Protein AF-A0A5D2BXF9-F1 (afdb_monomer)

Foldseek 3Di:
DDDDPPDPDDDDDDDDDDDDDDDPPPPPQDPPDPDDPCVVCVNVAPDDDDDDDPDDDCPDPVNDCVPPDDDPPVNDDDDDD

Organism: Gossypium darwinii (NCBI:txid34276)

InterPro domains:
  IPR036852 Peptidase S8/S53 domain superfamily [G3DSA:3.40.50.200] (20-80)
  IPR036852 Peptidase S8/S53 domain superfamily [SSF52743] (2-66)
  IPR045051 Subtilisin-like protease [PTHR10795] (4-75)

pLDDT: mean 74.13, std 12.28, range [34.44, 89.38]

Secondary structure (DSSP, 8-state):
----TT--------PPPP------TTS---TT-SS-HHHHTGGGTT-------S---TTSGGG--TTPPPPPTTT------

Structure (mmCIF, N/CA/C/O backbone):
data_AF-A0A5D2BXF9-F1
#
_entry.id   AF-A0A5D2BXF9-F1
#
loop_
_atom_site.group_PDB
_atom_site.id
_atom_site.type_symbol
_atom_site.label_atom_id
_atom_site.label_alt_id
_atom_site.label_comp_id
_atom_site.label_asym_id
_atom_site.label_entity_id
_atom_site.label_seq_id
_atom_site.pdbx_PDB_ins_code
_atom_site.Cartn_x
_atom_site.Cartn_y
_atom_site.Cartn_z
_atom_site.occupancy
_atom_site.B_iso_or_equiv
_atom_site.auth_seq_id
_atom_site.auth_comp_id
_atom_site.auth_asym_id
_atom_site.auth_atom_id
_atom_site.pdbx_PDB_model_num
ATOM 1 N N . MET A 1 1 ? -15.417 -0.326 38.662 1.00 51.66 1 MET A N 1
ATOM 2 C CA . MET A 1 1 ? -14.546 -1.178 37.829 1.00 51.66 1 MET A CA 1
ATOM 3 C C . MET A 1 1 ? -13.320 -1.475 38.662 1.00 51.66 1 MET A C 1
ATOM 5 O O . MET A 1 1 ? -12.636 -0.531 39.033 1.00 51.66 1 MET A O 1
ATOM 9 N N . GLU A 1 2 ? -13.131 -2.731 39.064 1.00 52.41 2 GLU A N 1
ATOM 10 C CA . GLU A 1 2 ? -11.939 -3.128 39.817 1.00 52.41 2 GLU A CA 1
ATOM 11 C C . GLU A 1 2 ? -10.687 -2.920 38.961 1.00 52.41 2 GLU A C 1
ATOM 13 O O . GLU A 1 2 ? -10.657 -3.263 37.779 1.00 52.41 2 GLU A O 1
ATOM 18 N N . ALA A 1 3 ? -9.676 -2.298 39.562 1.00 65.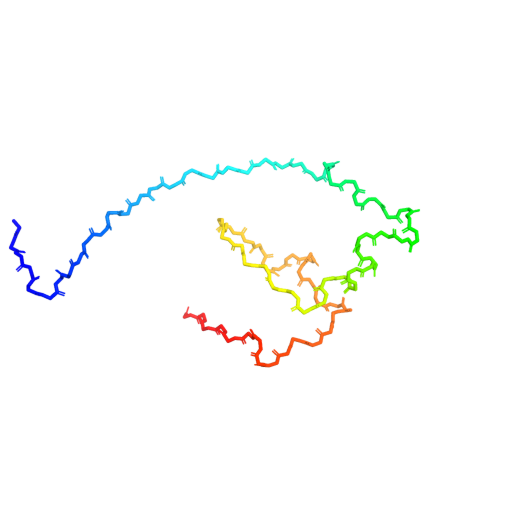00 3 ALA A N 1
ATOM 19 C CA . ALA A 1 3 ? -8.392 -2.051 38.937 1.00 65.00 3 ALA A CA 1
ATOM 20 C C . ALA A 1 3 ? -7.641 -3.381 38.810 1.00 65.00 3 ALA A C 1
ATOM 22 O O . ALA A 1 3 ? -7.144 -3.911 39.801 1.00 65.00 3 ALA A O 1
ATOM 23 N N . PHE A 1 4 ? -7.570 -3.931 37.595 1.00 79.88 4 PHE A N 1
ATOM 24 C CA . PHE A 1 4 ? -6.709 -5.075 37.307 1.00 79.88 4 PHE A CA 1
ATOM 25 C C . PHE A 1 4 ? -5.246 -4.653 37.509 1.00 79.88 4 PHE A C 1
ATOM 27 O O . PHE A 1 4 ? -4.770 -3.803 36.752 1.00 79.88 4 PHE A O 1
ATOM 34 N N . PRO A 1 5 ? -4.509 -5.239 38.474 1.00 81.75 5 PRO A N 1
ATOM 35 C CA . PRO A 1 5 ? -3.160 -4.786 38.835 1.00 81.75 5 PRO A CA 1
ATOM 36 C C . PRO A 1 5 ? -2.142 -4.838 37.686 1.00 81.75 5 PRO A C 1
ATOM 38 O O . PRO A 1 5 ? -1.097 -4.201 37.756 1.00 81.75 5 PRO A O 1
ATOM 41 N N . SER A 1 6 ? -2.436 -5.598 36.629 1.00 86.50 6 SER A N 1
ATOM 42 C CA . SER A 1 6 ? -1.568 -5.785 35.462 1.00 86.50 6 SER A CA 1
ATOM 43 C C . SER A 1 6 ? -1.867 -4.838 34.295 1.00 86.50 6 SER A C 1
ATOM 45 O O . SER A 1 6 ? -1.145 -4.859 33.300 1.00 86.50 6 SER A O 1
ATOM 47 N N . VAL A 1 7 ? -2.927 -4.029 34.369 1.00 87.38 7 VAL A N 1
ATOM 48 C CA . VAL A 1 7 ? -3.300 -3.112 33.284 1.00 87.38 7 VAL A CA 1
ATOM 49 C C . VAL A 1 7 ? -2.646 -1.756 33.526 1.00 87.38 7 VAL A C 1
ATOM 51 O O . VAL A 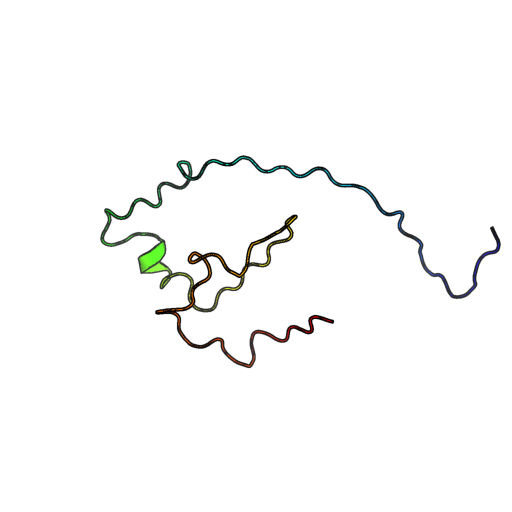1 7 ? -3.049 -1.011 34.413 1.00 87.38 7 VAL A O 1
ATOM 54 N N . VAL A 1 8 ? -1.644 -1.428 32.709 1.00 88.44 8 VAL A N 1
ATOM 55 C CA . VAL A 1 8 ? -0.923 -0.145 32.786 1.00 88.44 8 VAL A CA 1
ATOM 56 C C . VAL A 1 8 ? -1.734 0.994 32.159 1.00 88.44 8 VAL A C 1
ATOM 58 O O . VAL A 1 8 ? -1.721 2.113 32.666 1.00 88.44 8 VAL A O 1
ATOM 61 N N . GLN A 1 9 ? -2.458 0.728 31.066 1.00 87.62 9 GLN A N 1
ATOM 62 C CA . GLN A 1 9 ? -3.251 1.737 30.365 1.00 87.62 9 GLN A CA 1
ATOM 63 C C . GLN A 1 9 ? -4.350 1.094 29.513 1.00 87.62 9 GLN A C 1
ATOM 65 O O . GLN A 1 9 ? -4.145 0.044 28.908 1.00 87.62 9 GLN A O 1
ATOM 70 N N . VAL A 1 10 ? -5.501 1.762 29.427 1.00 87.94 10 VAL A N 1
ATOM 71 C CA . VAL A 1 10 ? -6.572 1.443 28.475 1.00 87.94 10 VAL A CA 1
ATOM 72 C C . VAL A 1 10 ? -6.747 2.641 27.552 1.00 87.94 10 VAL A C 1
ATOM 74 O O . VAL A 1 10 ? -6.984 3.753 28.023 1.00 87.94 10 VAL A O 1
ATOM 77 N N . ILE A 1 11 ? -6.627 2.421 26.244 1.00 87.88 11 ILE A N 1
ATOM 78 C CA . ILE A 1 11 ? -6.872 3.444 25.225 1.00 87.88 11 ILE A CA 1
ATOM 79 C C . ILE A 1 11 ? -8.187 3.083 24.526 1.00 87.88 11 ILE A C 1
ATOM 81 O O . ILE A 1 11 ? -8.280 1.994 23.954 1.00 87.88 11 ILE A O 1
ATOM 85 N N . PRO A 1 12 ? -9.221 3.940 24.592 1.00 83.44 12 PRO A N 1
ATOM 86 C CA . PRO A 1 12 ? -10.485 3.668 23.926 1.00 83.44 12 PRO A CA 1
ATOM 87 C C . PRO A 1 12 ? -10.291 3.662 22.409 1.00 83.44 12 PRO A C 1
ATOM 89 O O . PRO A 1 12 ? -9.612 4.525 21.853 1.00 83.44 12 PRO A O 1
ATOM 92 N N . ASN A 1 13 ? -10.912 2.693 21.740 1.00 80.81 13 ASN A N 1
ATOM 93 C CA . ASN A 1 13 ? -10.916 2.634 20.285 1.00 80.81 13 ASN A CA 1
ATOM 94 C C . ASN A 1 13 ? -11.711 3.822 19.717 1.00 80.81 13 ASN A C 1
ATOM 96 O O . ASN A 1 13 ? -12.862 4.037 20.103 1.00 80.81 13 ASN A O 1
ATOM 100 N N . LEU A 1 14 ? -11.108 4.574 18.797 1.00 81.62 14 LEU A N 1
ATOM 101 C CA . LEU A 1 14 ? -11.727 5.721 18.139 1.00 81.62 14 LEU A CA 1
ATOM 102 C C . LEU A 1 14 ? -11.930 5.411 16.655 1.00 81.62 14 LEU A C 1
ATOM 104 O O . LEU A 1 14 ? -11.017 4.965 15.964 1.00 81.62 14 LEU A O 1
ATOM 108 N N . VAL A 1 15 ? -13.134 5.675 16.144 1.00 78.56 15 VAL A N 1
ATOM 109 C CA . VAL A 1 15 ? -13.416 5.554 14.710 1.00 78.56 15 VAL A CA 1
ATOM 110 C C . VAL A 1 15 ? -12.883 6.795 13.999 1.00 78.56 15 VAL A C 1
ATOM 112 O O . VAL A 1 15 ? -13.358 7.907 14.232 1.00 78.56 15 VAL A O 1
ATOM 115 N N . HIS A 1 16 ? -11.917 6.605 13.102 1.00 77.69 16 HIS A N 1
ATOM 116 C CA . HIS A 1 16 ? -11.388 7.671 12.256 1.00 77.69 16 HIS A CA 1
ATOM 117 C C . HIS A 1 16 ? -12.107 7.707 10.903 1.00 77.69 16 HIS A C 1
ATOM 119 O O . HIS A 1 16 ? -12.360 6.673 10.285 1.00 77.69 16 HIS A O 1
ATOM 125 N N . LYS A 1 17 ? -12.426 8.913 10.423 1.00 77.69 17 LYS A N 1
ATOM 126 C CA . LYS A 1 17 ? -12.978 9.121 9.079 1.00 77.69 17 LYS A CA 1
ATOM 127 C C . LYS A 1 17 ? -11.843 9.179 8.055 1.00 77.69 17 LYS A C 1
ATOM 129 O O . LYS A 1 17 ? -10.854 9.879 8.267 1.00 77.69 17 LYS A O 1
ATOM 134 N N . LEU A 1 18 ? -12.007 8.476 6.937 1.00 75.56 18 LEU A N 1
ATOM 135 C CA . LEU A 1 18 ? -11.073 8.524 5.812 1.00 75.56 18 LEU A CA 1
ATOM 136 C C . LEU A 1 18 ? -11.136 9.887 5.116 1.00 75.56 18 LEU A C 1
ATOM 138 O O . LEU A 1 18 ? -12.220 10.421 4.876 1.00 75.56 18 LEU A O 1
ATOM 142 N N . HIS A 1 19 ? -9.971 10.414 4.751 1.00 70.75 19 HIS A N 1
ATOM 143 C CA . HIS A 1 19 ? -9.824 11.671 4.017 1.00 70.75 19 HIS A CA 1
ATOM 144 C C . HIS A 1 19 ? -9.180 11.405 2.649 1.00 70.75 19 HIS A C 1
ATOM 146 O O . HIS A 1 19 ? -8.061 11.838 2.395 1.00 70.75 19 HIS A O 1
ATOM 152 N N . THR A 1 20 ? -9.860 10.662 1.770 1.00 65.12 20 THR A N 1
ATOM 153 C CA . THR A 1 20 ? -9.366 10.399 0.409 1.00 65.12 20 THR A CA 1
ATOM 154 C C . THR A 1 20 ? -10.033 11.336 -0.600 1.00 65.12 20 THR A C 1
ATOM 156 O O . THR A 1 20 ? -11.257 11.418 -0.701 1.00 65.12 20 THR A O 1
ATOM 159 N N . THR A 1 21 ? -9.229 12.066 -1.373 1.00 64.06 21 THR A N 1
ATOM 160 C CA . THR A 1 21 ? -9.669 12.766 -2.586 1.00 64.06 21 THR A CA 1
ATOM 161 C C . THR A 1 21 ? -9.047 12.055 -3.786 1.00 64.06 21 THR A C 1
ATOM 163 O O . THR A 1 21 ? -7.834 11.907 -3.884 1.00 64.06 21 THR A O 1
ATOM 166 N N . ARG A 1 22 ? -9.869 11.546 -4.710 1.00 57.34 22 ARG A N 1
ATOM 167 C CA . ARG A 1 22 ? -9.380 10.811 -5.889 1.00 57.34 22 ARG A CA 1
ATOM 168 C C . ARG A 1 22 ? -9.063 11.789 -7.022 1.00 57.34 22 ARG A C 1
ATOM 170 O O . ARG A 1 22 ? -9.941 12.072 -7.834 1.00 57.34 22 ARG A O 1
ATOM 177 N N . ARG A 1 23 ? -7.834 12.317 -7.080 1.00 59.88 23 ARG A N 1
ATOM 178 C CA . ARG A 1 23 ? -7.319 13.081 -8.236 1.00 59.88 23 ARG A CA 1
ATOM 179 C C . ARG A 1 23 ? -5.851 12.757 -8.512 1.00 59.88 23 ARG A C 1
ATOM 181 O O . ARG A 1 23 ? -4.989 13.079 -7.707 1.00 59.88 23 ARG A O 1
ATOM 188 N N . TRP A 1 24 ? -5.594 12.151 -9.669 1.00 60.94 24 TRP A N 1
ATOM 189 C CA . TRP A 1 24 ? -4.254 11.776 -10.141 1.00 60.94 24 TRP A CA 1
ATOM 190 C C . TRP A 1 24 ? -3.547 12.920 -10.882 1.00 60.94 24 TRP A C 1
ATOM 192 O O . TRP A 1 24 ? -2.322 12.996 -10.896 1.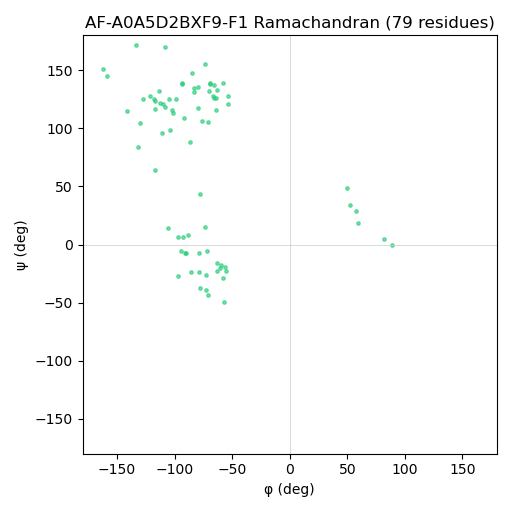00 60.94 24 TRP A O 1
ATOM 202 N N . ASP A 1 25 ? -4.321 13.864 -11.420 1.00 60.12 25 ASP A N 1
ATOM 203 C CA . ASP A 1 25 ? -3.835 14.909 -12.332 1.00 60.12 25 ASP A CA 1
ATOM 204 C C . ASP A 1 25 ? -2.980 15.994 -11.653 1.00 60.12 25 ASP A C 1
ATOM 206 O O . ASP A 1 25 ? -2.443 16.875 -12.318 1.00 60.12 25 ASP A O 1
ATOM 210 N N . PHE A 1 26 ? -2.849 15.967 -10.324 1.00 64.81 26 PHE A N 1
ATOM 211 C CA . PHE A 1 26 ? -2.162 17.017 -9.568 1.00 64.81 26 PHE A CA 1
ATOM 212 C C . PHE A 1 26 ? -0.629 16.9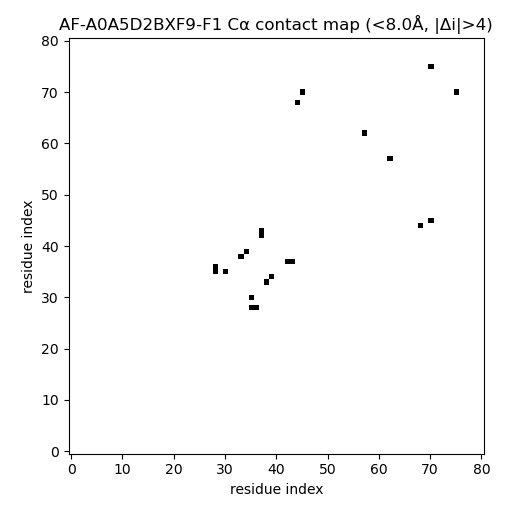03 -9.610 1.00 64.81 26 PHE A C 1
ATOM 214 O O . PHE A 1 26 ? 0.063 17.896 -9.410 1.00 64.81 26 PHE A O 1
ATOM 221 N N . MET A 1 27 ? -0.080 15.710 -9.865 1.00 65.75 27 MET A N 1
ATOM 222 C CA . MET A 1 27 ? 1.352 15.449 -9.658 1.00 65.75 27 MET A CA 1
ATOM 223 C C . MET A 1 27 ? 2.245 15.707 -10.877 1.00 65.75 27 MET A C 1
ATOM 225 O O .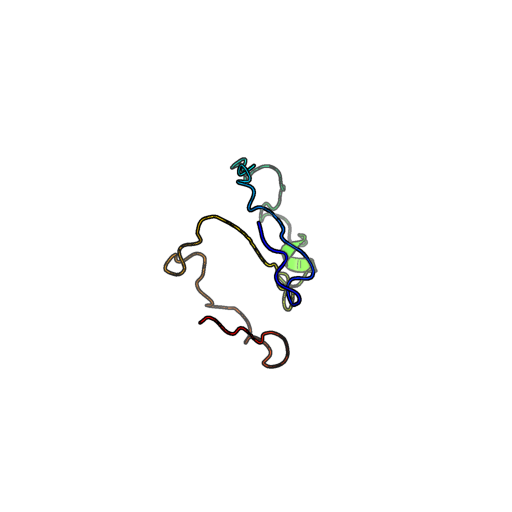 MET A 1 27 ? 3.463 15.646 -10.744 1.00 65.75 27 MET A O 1
ATOM 229 N N . GLY A 1 28 ? 1.677 16.002 -12.053 1.00 61.56 28 GLY A N 1
ATOM 230 C CA . GLY A 1 28 ? 2.455 16.391 -13.238 1.00 61.56 28 GLY A CA 1
ATOM 231 C C . GLY A 1 28 ? 3.482 15.353 -13.715 1.00 61.56 28 GLY A C 1
ATOM 232 O O . GLY A 1 28 ? 4.394 15.705 -14.459 1.00 61.56 28 GLY A O 1
ATOM 233 N N . LEU A 1 29 ? 3.345 14.084 -13.311 1.00 64.62 29 LEU A N 1
ATOM 234 C CA . LEU A 1 29 ? 4.228 12.968 -13.674 1.00 64.62 29 LEU A CA 1
ATOM 235 C C . LEU A 1 29 ? 3.943 12.450 -15.098 1.00 64.62 29 LEU A C 1
ATOM 237 O O . LEU A 1 29 ? 3.851 11.247 -15.322 1.00 64.62 29 LEU A O 1
ATOM 241 N N . ASN A 1 30 ? 3.758 13.357 -16.059 1.00 60.72 30 ASN A N 1
ATOM 242 C CA . ASN A 1 30 ? 3.477 12.987 -17.443 1.00 60.72 30 ASN A CA 1
ATOM 243 C C . ASN A 1 30 ? 4.772 12.583 -18.170 1.00 60.72 30 ASN A C 1
ATOM 245 O O . ASN A 1 30 ? 5.803 13.252 -18.091 1.00 60.72 30 ASN A O 1
ATOM 249 N N . ASP A 1 31 ? 4.673 11.488 -18.916 1.00 55.72 31 ASP A N 1
ATOM 250 C CA . ASP A 1 31 ? 5.747 10.628 -19.435 1.00 55.72 31 ASP A CA 1
ATOM 251 C C . ASP A 1 31 ? 6.570 11.210 -20.611 1.00 55.72 31 ASP A C 1
ATOM 253 O O . ASP A 1 31 ? 7.284 10.503 -21.314 1.00 55.72 31 ASP A O 1
ATOM 257 N N . HIS A 1 32 ? 6.473 12.516 -20.877 1.00 57.31 32 HIS A N 1
ATOM 258 C CA . HIS A 1 32 ? 7.039 13.133 -22.089 1.00 57.31 32 HIS A CA 1
ATOM 259 C C . HIS A 1 32 ? 8.423 13.777 -21.899 1.00 57.31 32 HIS A C 1
ATOM 261 O O . HIS A 1 32 ? 8.940 14.415 -22.815 1.00 57.31 32 HIS A O 1
ATOM 267 N N . SER A 1 33 ? 9.039 13.617 -20.726 1.00 58.78 33 SER A N 1
ATOM 268 C CA . SER A 1 33 ? 10.371 14.143 -20.414 1.00 58.78 33 SER A CA 1
ATOM 269 C C . SER A 1 33 ? 11.367 12.996 -20.237 1.00 58.78 33 SER A C 1
ATOM 271 O O . SER A 1 33 ? 11.200 12.168 -19.346 1.00 58.78 33 SER A O 1
ATOM 273 N N . LEU A 1 34 ? 12.439 12.994 -21.038 1.00 59.12 34 LEU A N 1
ATOM 274 C CA . LEU A 1 34 ? 13.573 12.056 -20.943 1.00 59.12 34 LEU A CA 1
ATOM 275 C C . LEU A 1 34 ? 14.255 12.041 -19.556 1.00 59.12 34 LEU A C 1
ATOM 277 O O . LEU A 1 34 ? 14.940 11.079 -19.221 1.00 59.12 34 LEU A O 1
ATOM 281 N N . ALA A 1 35 ? 14.054 13.079 -18.740 1.00 65.81 35 ALA A N 1
ATOM 282 C CA . ALA A 1 35 ? 14.546 13.184 -17.369 1.00 65.81 35 ALA A CA 1
ATOM 283 C C . ALA A 1 35 ? 13.396 13.624 -16.447 1.00 65.81 35 ALA A C 1
ATOM 285 O O . ALA A 1 35 ? 13.211 14.813 -16.181 1.00 65.81 35 ALA A O 1
ATOM 286 N N . ASN A 1 36 ? 12.581 12.670 -15.997 1.00 72.12 36 ASN A N 1
ATOM 287 C CA . ASN A 1 36 ? 11.528 12.906 -15.010 1.00 72.12 36 ASN A CA 1
ATOM 288 C C . ASN A 1 36 ? 11.915 12.269 -13.662 1.00 72.12 36 ASN A C 1
ATOM 290 O O . ASN A 1 36 ? 12.898 11.537 -13.561 1.00 72.12 36 ASN A O 1
ATOM 294 N N . LEU A 1 37 ? 11.163 12.573 -12.599 1.00 75.88 37 LEU A N 1
ATOM 295 C CA . LEU A 1 37 ? 11.466 12.077 -11.250 1.00 75.88 37 LEU A CA 1
ATOM 296 C C . LEU A 1 37 ? 11.508 10.540 -11.177 1.00 75.88 37 LEU A C 1
ATOM 298 O O . LEU A 1 37 ? 12.234 9.979 -10.361 1.00 75.88 37 LEU A O 1
ATOM 302 N N . LEU A 1 38 ? 10.748 9.855 -12.032 1.00 75.19 38 LEU A N 1
ATOM 303 C CA . LEU A 1 38 ? 10.702 8.396 -12.073 1.00 75.19 38 LEU A CA 1
ATOM 304 C C . LEU A 1 38 ? 12.008 7.818 -12.631 1.00 75.19 38 LEU A C 1
ATOM 306 O O . LEU A 1 38 ? 12.562 6.892 -12.044 1.00 75.19 38 LEU A O 1
ATOM 310 N N . THR A 1 39 ? 12.558 8.405 -13.700 1.00 75.88 39 THR A N 1
ATOM 311 C CA . THR A 1 39 ? 13.838 7.954 -14.264 1.00 75.88 39 THR A CA 1
ATOM 312 C C . THR A 1 39 ? 15.028 8.327 -13.380 1.00 75.88 39 THR A C 1
ATOM 314 O O . THR A 1 39 ? 15.923 7.506 -13.190 1.00 75.88 39 THR A O 1
ATOM 317 N N . THR A 1 40 ? 15.034 9.517 -12.768 1.00 79.81 40 THR A N 1
ATOM 318 C CA . THR A 1 40 ? 16.141 9.950 -11.889 1.00 79.81 40 THR A CA 1
ATOM 319 C C . THR A 1 40 ? 16.166 9.240 -10.537 1.00 79.81 40 THR A C 1
ATOM 321 O O . THR A 1 40 ? 17.236 9.098 -9.949 1.00 79.81 40 THR A O 1
ATOM 324 N N . SER A 1 41 ? 15.017 8.764 -10.046 1.00 77.44 41 SER A N 1
ATOM 325 C CA . SER A 1 41 ? 14.919 7.978 -8.807 1.00 77.44 41 SER A CA 1
ATOM 326 C C . SER A 1 41 ? 15.100 6.472 -9.010 1.00 77.44 41 SER A C 1
ATOM 328 O O . SER A 1 41 ? 14.872 5.712 -8.069 1.00 77.44 41 SER A O 1
ATOM 330 N N . ASN A 1 42 ? 15.484 6.032 -10.215 1.00 79.62 42 ASN A N 1
ATOM 331 C CA . ASN A 1 42 ? 15.549 4.616 -10.581 1.00 79.62 42 ASN A CA 1
ATOM 332 C C . ASN A 1 42 ? 14.245 3.877 -10.229 1.00 79.62 42 ASN A C 1
ATOM 334 O O . ASN A 1 42 ? 14.251 2.858 -9.542 1.00 79.62 42 ASN A O 1
ATOM 338 N N . MET A 1 43 ? 13.107 4.460 -10.620 1.00 79.94 43 MET A N 1
ATOM 339 C CA . MET A 1 43 ? 11.771 3.925 -10.341 1.00 79.94 43 MET A CA 1
ATOM 340 C C . MET A 1 43 ? 11.535 3.615 -8.854 1.00 79.94 43 MET A C 1
ATOM 342 O O . MET A 1 43 ? 10.821 2.675 -8.511 1.00 79.94 43 MET A O 1
ATOM 346 N N . SER A 1 44 ? 12.129 4.405 -7.951 1.00 79.25 44 SER A N 1
ATOM 347 C CA . SER A 1 44 ? 12.068 4.207 -6.495 1.00 79.25 44 SER A CA 1
ATOM 348 C C . SER A 1 44 ? 12.573 2.839 -6.002 1.00 79.25 44 SER A C 1
ATOM 350 O O . SER A 1 44 ? 12.143 2.356 -4.952 1.00 79.25 44 SER A O 1
ATOM 352 N N . GLU A 1 45 ? 13.506 2.212 -6.727 1.00 83.06 45 GLU A N 1
ATOM 353 C CA . GLU A 1 45 ? 14.053 0.908 -6.353 1.00 83.06 45 GLU A CA 1
ATOM 354 C C . GLU A 1 45 ? 14.587 0.894 -4.907 1.00 83.06 45 GLU A C 1
ATOM 356 O O . GLU A 1 45 ? 15.397 1.723 -4.488 1.00 83.06 45 GLU A O 1
ATOM 361 N N . GLY A 1 46 ? 14.135 -0.091 -4.126 1.00 80.88 46 GLY A N 1
ATOM 362 C CA . GLY A 1 46 ? 14.578 -0.298 -2.749 1.00 80.88 46 GLY A CA 1
ATOM 363 C C . GLY A 1 46 ? 13.890 0.573 -1.691 1.00 80.88 46 GLY A C 1
ATOM 364 O O . GLY A 1 46 ? 14.288 0.469 -0.523 1.00 80.88 46 GLY A O 1
ATOM 365 N N . ILE A 1 47 ? 12.884 1.372 -2.074 1.00 83.06 47 ILE A N 1
ATOM 366 C CA . ILE A 1 47 ? 12.001 2.147 -1.187 1.00 83.06 47 ILE A CA 1
ATOM 367 C C . ILE A 1 47 ? 10.729 1.339 -0.884 1.00 83.06 47 ILE A C 1
ATOM 369 O O . ILE A 1 47 ? 10.160 0.704 -1.766 1.00 83.06 47 ILE A O 1
ATOM 373 N N . ILE A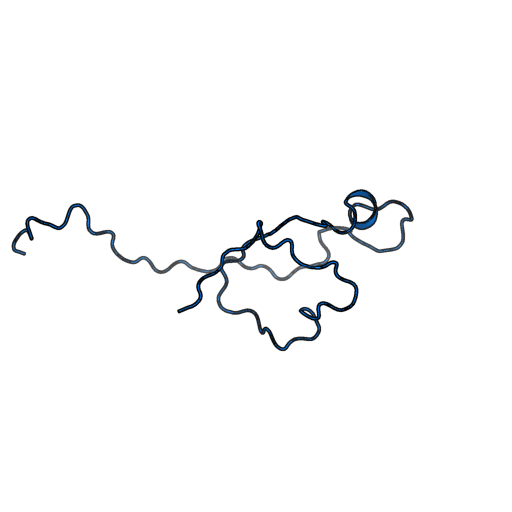 1 48 ? 10.266 1.374 0.370 1.00 83.56 48 ILE A N 1
ATOM 374 C CA . ILE A 1 48 ? 9.024 0.723 0.814 1.00 83.56 48 ILE A CA 1
ATOM 375 C C . ILE A 1 48 ? 8.097 1.790 1.397 1.00 83.56 48 ILE A C 1
ATOM 377 O O . ILE A 1 48 ? 8.498 2.539 2.288 1.00 83.56 48 ILE A O 1
ATOM 381 N N . ILE A 1 49 ? 6.853 1.838 0.915 1.00 83.94 49 ILE A N 1
ATOM 382 C CA . ILE A 1 49 ? 5.812 2.751 1.400 1.00 83.94 49 ILE A CA 1
ATOM 383 C C . ILE A 1 49 ? 4.680 1.913 1.998 1.00 83.94 49 ILE A C 1
ATOM 385 O O . ILE A 1 49 ? 4.036 1.138 1.295 1.00 83.94 49 ILE A O 1
ATOM 389 N N . GLY A 1 50 ? 4.442 2.059 3.303 1.00 84.12 50 GLY A N 1
ATOM 390 C CA . GLY A 1 50 ? 3.317 1.421 3.988 1.00 84.12 50 GLY A CA 1
ATOM 391 C C . GLY A 1 50 ? 2.035 2.236 3.827 1.00 84.12 50 GLY A C 1
ATOM 392 O O . GLY A 1 50 ? 2.039 3.441 4.076 1.00 84.12 50 GLY A O 1
ATOM 393 N N . ILE A 1 51 ? 0.939 1.581 3.439 1.00 83.88 51 ILE A N 1
ATOM 394 C CA . ILE A 1 51 ? -0.377 2.209 3.266 1.00 83.88 51 ILE A CA 1
ATOM 395 C C . ILE A 1 51 ? -1.361 1.569 4.249 1.00 83.88 51 ILE A C 1
ATOM 397 O O . ILE A 1 51 ? -1.533 0.352 4.254 1.00 83.88 51 ILE A O 1
ATOM 401 N N . ILE A 1 52 ? -2.019 2.395 5.068 1.00 83.44 52 ILE A N 1
ATOM 402 C CA . ILE A 1 52 ? -3.132 1.984 5.932 1.00 83.44 52 ILE A CA 1
ATOM 403 C C . ILE A 1 52 ? -4.416 2.498 5.281 1.00 83.44 52 ILE A C 1
ATOM 405 O O . ILE A 1 52 ? -4.754 3.674 5.403 1.00 83.44 52 ILE A O 1
ATOM 409 N N . ASP A 1 53 ? -5.108 1.619 4.564 1.00 78.94 53 ASP A N 1
ATOM 410 C CA . ASP A 1 53 ? -6.374 1.909 3.887 1.00 78.94 53 ASP A CA 1
ATOM 411 C C . ASP A 1 53 ? -7.384 0.787 4.175 1.00 78.94 53 ASP A C 1
ATOM 413 O O . ASP A 1 53 ? -7.063 -0.247 4.760 1.00 78.94 53 ASP A O 1
ATOM 417 N N . THR A 1 54 ? -8.626 1.003 3.770 1.00 77.50 54 THR A N 1
ATOM 418 C CA . THR A 1 54 ? -9.739 0.068 3.872 1.00 77.50 54 THR A CA 1
ATOM 419 C C . THR A 1 54 ? -9.454 -1.247 3.179 1.00 77.50 54 THR A C 1
ATOM 421 O O . THR A 1 54 ? -9.669 -2.283 3.805 1.00 77.50 54 THR A O 1
ATOM 424 N N . ARG A 1 55 ? -8.992 -1.216 1.920 1.00 78.12 55 ARG A N 1
ATOM 425 C CA . ARG A 1 55 ? -8.596 -2.387 1.127 1.00 78.12 55 ARG A CA 1
ATOM 426 C C . ARG A 1 55 ? -7.728 -1.996 -0.062 1.00 78.12 55 ARG A C 1
ATOM 428 O O . ARG A 1 55 ? -7.923 -0.951 -0.671 1.00 78.12 55 ARG A O 1
ATOM 435 N N . VAL A 1 56 ? -6.863 -2.924 -0.449 1.00 79.50 56 VAL A N 1
ATOM 436 C CA . VAL A 1 56 ? -6.164 -2.948 -1.732 1.00 79.50 56 VAL A CA 1
ATOM 437 C C . VAL A 1 56 ? -6.423 -4.328 -2.343 1.00 79.50 56 VAL A C 1
ATOM 439 O O . VAL A 1 56 ? -6.192 -5.307 -1.636 1.00 79.50 56 VAL A O 1
ATOM 442 N N . PRO A 1 57 ? -6.946 -4.442 -3.577 1.00 83.25 57 PRO A N 1
ATOM 443 C CA . PRO A 1 57 ? -7.183 -5.741 -4.207 1.00 83.25 57 PRO A CA 1
ATOM 444 C C . PRO A 1 57 ? -5.853 -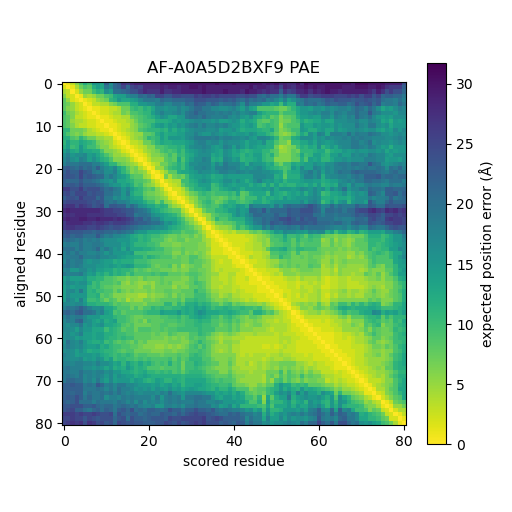6.332 -4.708 1.00 83.25 57 PRO A C 1
ATOM 446 O O . PRO A 1 57 ? -5.330 -5.825 -5.706 1.00 83.25 57 PRO A O 1
ATOM 449 N N . PRO A 1 58 ? -5.276 -7.362 -4.053 1.00 82.56 58 PRO A N 1
ATOM 450 C CA . PRO A 1 58 ? -3.991 -7.934 -4.467 1.00 82.56 58 PRO A CA 1
ATOM 451 C C . PRO A 1 58 ? -4.033 -8.574 -5.863 1.00 82.56 58 PRO A C 1
ATOM 453 O O . PRO A 1 58 ? -3.002 -8.705 -6.508 1.00 82.56 58 PRO A O 1
ATOM 456 N N . GLU A 1 59 ? -5.216 -8.961 -6.338 1.00 86.44 59 GLU A N 1
ATOM 457 C CA . GLU A 1 59 ? -5.444 -9.594 -7.637 1.00 86.44 59 GLU A CA 1
ATOM 458 C C . GLU A 1 59 ? -5.452 -8.625 -8.829 1.00 86.44 59 GLU A C 1
ATOM 460 O O . GLU A 1 59 ? -5.534 -9.061 -9.976 1.00 86.44 59 GLU A O 1
ATOM 465 N N . SER A 1 60 ? -5.412 -7.312 -8.589 1.00 89.38 60 SER A N 1
ATOM 466 C CA . SER A 1 60 ? -5.390 -6.328 -9.674 1.00 89.38 60 SER A CA 1
ATOM 467 C C . SER A 1 60 ? -4.061 -6.374 -10.437 1.00 89.38 60 SER A C 1
ATOM 469 O O . SER A 1 60 ? -2.996 -6.395 -9.824 1.00 89.38 60 SER A O 1
ATOM 471 N N . GLU A 1 61 ? -4.101 -6.267 -11.772 1.00 87.56 61 GLU A N 1
ATOM 472 C CA . GLU A 1 61 ? -2.905 -6.178 -12.635 1.00 87.56 61 GLU A CA 1
ATOM 473 C C . GLU A 1 61 ? -1.955 -5.033 -12.243 1.00 87.56 61 GLU A C 1
ATOM 475 O O . GLU A 1 61 ? -0.762 -5.089 -12.523 1.00 87.56 61 GLU A O 1
ATOM 480 N N . SER A 1 62 ? -2.454 -4.006 -11.546 1.00 85.75 62 SER A N 1
ATOM 481 C CA . SER A 1 62 ? -1.619 -2.926 -11.004 1.00 85.75 62 SER A CA 1
ATOM 482 C C . SER A 1 62 ? -0.603 -3.387 -9.948 1.00 85.75 62 SER A C 1
ATOM 484 O O . SER A 1 62 ? 0.314 -2.629 -9.649 1.00 85.75 62 SER A O 1
ATOM 486 N N . PHE A 1 63 ? -0.755 -4.592 -9.386 1.00 86.75 63 PHE A N 1
ATOM 487 C CA . PHE A 1 63 ? 0.167 -5.189 -8.407 1.00 86.75 63 PHE A CA 1
ATOM 488 C C . PHE A 1 63 ? 1.028 -6.314 -8.997 1.00 86.75 63 PHE A C 1
ATOM 490 O O . PHE A 1 63 ? 1.646 -7.076 -8.256 1.00 86.75 63 PHE A O 1
ATOM 497 N 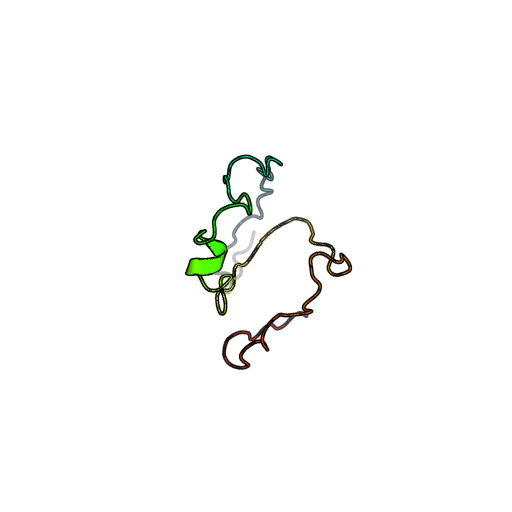N . ASN A 1 64 ? 1.082 -6.426 -10.324 1.00 87.12 64 ASN A N 1
ATOM 498 C CA . ASN A 1 64 ? 1.940 -7.377 -11.018 1.00 87.12 64 ASN A CA 1
ATOM 499 C C . ASN A 1 64 ? 3.421 -6.970 -10.892 1.00 87.12 64 ASN A C 1
ATOM 501 O O . ASN A 1 64 ? 3.778 -5.818 -11.133 1.00 87.12 64 ASN A O 1
ATOM 505 N N . ASP A 1 65 ? 4.291 -7.918 -10.543 1.00 86.12 65 ASP A N 1
ATOM 506 C CA . ASP A 1 65 ? 5.721 -7.702 -10.302 1.00 86.12 65 ASP A CA 1
ATOM 507 C C . ASP A 1 65 ? 6.623 -7.914 -11.521 1.00 86.12 65 ASP A C 1
ATOM 509 O O . ASP A 1 65 ? 7.850 -7.812 -11.429 1.00 86.12 65 ASP A O 1
ATOM 513 N N . ARG A 1 66 ? 6.034 -8.143 -12.698 1.00 87.44 66 ARG A N 1
ATOM 514 C CA . ARG A 1 66 ? 6.777 -8.229 -13.960 1.00 87.44 66 ARG A CA 1
ATOM 515 C C . ARG A 1 66 ? 7.643 -6.988 -14.183 1.00 87.44 66 ARG A C 1
ATOM 517 O O . ARG A 1 66 ? 7.144 -5.877 -14.318 1.00 87.44 66 ARG A O 1
ATOM 524 N N . GLY A 1 67 ? 8.950 -7.215 -14.306 1.00 84.06 67 GLY A N 1
ATOM 525 C CA . GLY A 1 67 ? 9.943 -6.161 -14.527 1.00 84.06 67 GLY A CA 1
ATOM 526 C C . GLY A 1 67 ? 10.501 -5.537 -13.246 1.00 84.06 67 GLY A C 1
ATOM 527 O O . GLY A 1 67 ? 11.364 -4.669 -13.348 1.00 84.06 67 GLY A O 1
ATOM 528 N N . MET A 1 68 ? 10.060 -5.979 -12.060 1.00 83.88 68 MET A N 1
ATOM 529 C CA . MET A 1 68 ? 10.660 -5.581 -10.787 1.00 83.88 68 MET A CA 1
ATOM 530 C C . MET A 1 68 ? 11.873 -6.448 -10.435 1.00 83.88 68 MET A C 1
ATOM 532 O O . MET A 1 68 ? 11.930 -7.642 -10.739 1.00 83.88 68 MET A O 1
ATOM 536 N N . ASN A 1 69 ? 12.843 -5.843 -9.751 1.00 83.19 69 ASN A N 1
ATOM 537 C CA . ASN A 1 69 ? 13.975 -6.567 -9.185 1.00 83.19 69 ASN A CA 1
ATOM 538 C C . ASN A 1 69 ? 13.545 -7.375 -7.943 1.00 83.19 69 ASN A C 1
ATOM 540 O O . ASN A 1 69 ? 12.575 -7.009 -7.272 1.00 83.19 69 ASN A O 1
ATOM 544 N N . PRO A 1 70 ? 14.263 -8.461 -7.595 1.00 83.31 70 PRO A N 1
ATOM 545 C CA . PRO A 1 70 ? 13.940 -9.266 -6.423 1.00 83.31 70 PRO A CA 1
ATOM 546 C C . PRO A 1 70 ? 13.947 -8.441 -5.133 1.00 83.31 70 PRO A C 1
ATOM 548 O O . PRO A 1 70 ? 14.851 -7.636 -4.896 1.00 83.31 70 PRO A O 1
ATOM 551 N N . ILE A 1 71 ? 12.977 -8.694 -4.254 1.00 78.62 71 ILE A N 1
ATOM 552 C CA . ILE A 1 71 ? 12.933 -8.077 -2.926 1.00 78.62 71 ILE A CA 1
ATOM 553 C C . ILE A 1 71 ? 14.153 -8.547 -2.109 1.00 78.62 71 ILE A C 1
ATOM 555 O O . ILE A 1 71 ? 14.337 -9.755 -1.934 1.00 78.62 71 ILE A O 1
ATOM 559 N N . PRO A 1 72 ? 14.976 -7.639 -1.547 1.00 74.06 72 PRO A N 1
ATOM 560 C CA . PRO A 1 72 ? 16.096 -8.040 -0.704 1.00 74.06 72 PRO A CA 1
ATOM 561 C C . PRO A 1 72 ? 15.609 -8.713 0.586 1.00 74.06 72 PRO A C 1
ATOM 563 O O . PRO A 1 72 ? 14.846 -8.126 1.356 1.00 74.06 72 PRO A O 1
ATOM 566 N N . SER A 1 73 ? 16.098 -9.924 0.859 1.00 74.69 73 SER A N 1
ATOM 567 C CA . SER A 1 73 ? 15.655 -10.779 1.976 1.00 74.69 73 SER A CA 1
ATOM 568 C C . SER A 1 73 ? 15.846 -10.175 3.374 1.00 74.69 73 SER A C 1
ATOM 570 O O . SER A 1 73 ? 15.188 -10.596 4.319 1.00 74.69 73 SER A O 1
ATOM 572 N N . TYR A 1 74 ? 16.723 -9.178 3.513 1.00 73.88 74 TYR A N 1
ATOM 573 C CA . TYR A 1 74 ? 17.000 -8.476 4.770 1.00 73.88 74 TYR A CA 1
ATOM 574 C C . TYR A 1 74 ? 16.112 -7.242 5.005 1.00 73.88 74 TYR A C 1
ATOM 576 O O . TYR A 1 74 ? 16.211 -6.623 6.062 1.00 73.88 74 TYR A O 1
ATOM 584 N N . LYS A 1 75 ? 15.291 -6.833 4.025 1.00 64.69 75 LYS A N 1
ATOM 585 C CA . LYS A 1 75 ? 14.502 -5.590 4.111 1.00 64.69 75 LYS A CA 1
ATOM 586 C C . LYS A 1 75 ? 13.063 -5.790 4.573 1.00 64.69 75 LYS A C 1
ATOM 588 O O . LYS A 1 75 ? 12.484 -4.861 5.127 1.00 64.69 75 LYS A O 1
ATOM 593 N N . LEU A 1 76 ? 12.478 -6.960 4.336 1.00 63.19 76 LEU A N 1
ATOM 594 C CA . LEU A 1 76 ? 11.067 -7.217 4.612 1.00 63.19 76 LEU A CA 1
ATOM 595 C C . LEU A 1 76 ? 10.907 -8.510 5.416 1.00 63.19 76 LEU A C 1
ATOM 597 O O . LEU A 1 76 ? 11.008 -9.608 4.878 1.00 63.19 76 LEU A O 1
ATOM 601 N N . GLN A 1 77 ? 10.625 -8.364 6.711 1.00 58.00 77 GLN A N 1
ATOM 602 C CA . GLN A 1 77 ? 10.130 -9.439 7.569 1.00 58.00 77 GLN A CA 1
ATOM 603 C C . GLN A 1 77 ? 8.675 -9.110 7.923 1.00 58.00 77 GLN A C 1
ATOM 605 O O . GLN A 1 77 ? 8.407 -8.311 8.817 1.00 58.00 77 GLN A O 1
ATOM 610 N N . GLY A 1 78 ? 7.732 -9.675 7.172 1.00 60.25 78 GLY A N 1
ATOM 611 C CA . GLY A 1 78 ? 6.304 -9.576 7.466 1.00 60.25 78 GLY A CA 1
ATOM 612 C C . GLY A 1 78 ? 5.795 -10.895 8.034 1.00 60.25 78 GLY A C 1
ATOM 613 O O . GLY A 1 78 ? 5.963 -11.932 7.401 1.00 60.25 78 GLY A O 1
ATOM 614 N N . TYR A 1 79 ? 5.173 -10.862 9.211 1.00 40.12 79 TYR A N 1
ATOM 615 C CA . TYR A 1 79 ? 4.313 -11.941 9.693 1.00 40.12 79 TYR A CA 1
ATOM 616 C C . TYR A 1 79 ? 2.870 -11.493 9.474 1.00 40.12 79 TYR A C 1
ATOM 618 O O . TYR A 1 79 ? 2.426 -10.526 10.090 1.00 40.12 79 TYR A O 1
ATOM 626 N N . ILE A 1 80 ? 2.161 -12.170 8.574 1.00 46.38 80 ILE A N 1
ATOM 627 C CA . ILE A 1 80 ? 0.707 -12.053 8.453 1.00 46.38 80 ILE A CA 1
ATOM 628 C C . ILE A 1 80 ? 0.151 -13.307 9.130 1.00 46.38 80 ILE A C 1
ATOM 630 O O . ILE A 1 80 ? 0.489 -14.415 8.715 1.00 46.38 80 ILE A O 1
ATOM 634 N N . SER A 1 81 ? -0.587 -13.124 10.228 1.00 34.44 81 SER A N 1
ATOM 635 C CA . SER A 1 81 ? -1.288 -14.195 10.951 1.00 34.44 81 SER A CA 1
ATOM 636 C 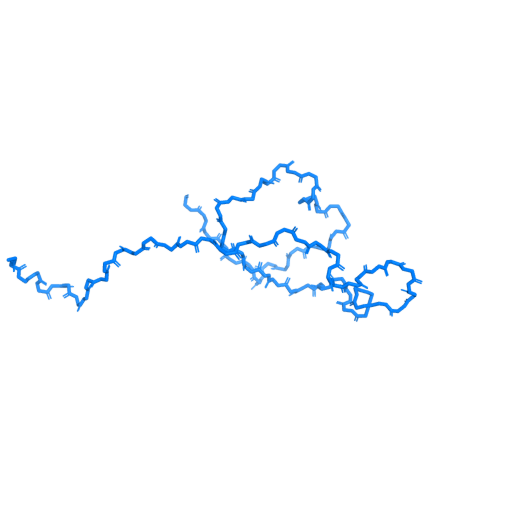C . SER A 1 81 ? -2.482 -14.719 10.170 1.00 34.44 81 SER A C 1
ATOM 638 O O . SER A 1 81 ? -3.205 -13.845 9.635 1.00 34.44 81 SER A O 1
#

Mean predicted aligned error: 12.34 Å

Solvent-accessible surface area (backbone atoms only — not comparable to full-atom values): 6359 Å² total; per-residue (Å²): 131,85,81,58,92,86,64,90,78,86,80,81,91,76,92,78,81,86,88,82,77,96,70,80,82,79,72,73,84,65,90,85,50,100,78,38,75,53,67,76,48,59,70,52,70,96,68,85,84,89,81,94,70,96,80,77,73,78,86,41,77,92,66,61,65,85,91,60,79,83,80,61,81,88,78,66,90,82,86,83,131

Sequence (81 aa):
MEAFPSVVQVIPNLVHKLHTTRRWDFMGLNDHSLANLLTTSNMSEGIIIGIIDTRVPPESESFNDRGMNPIPSYKLQGYIS

Radius of gyration: 20.55 Å; Cα contacts (8 Å, |Δi|>4): 11; chains: 1; bounding box: 32×31×62 Å